Protein AF-A0A2T5K515-F1 (afdb_monomer)

pLDDT: mean 87.3, std 11.76, range [51.38, 97.56]

Foldseek 3Di:
DDQDFDDPVNVVVVCVVVVDDDDPVRVVVSRVVSVVVVVVVVQVVDPPRDDPDDDPVPPPDPVVVVVVVVVVVVVVVVVVD

Mean predicted aligned error: 10.63 Å

Secondary structure (DSSP, 8-state):
--S-PPPHHHHHHHHHHH-----HHHHHHHHHHHHHHHHHHHHHTSTTPPPSSS-GGGS--HHHHHHHHHHHHHHHHHHT-

Sequence (81 aa):
MGLAQIAFTELQAWQQCSGISLQPWETQILRRLSSDYIAENRRAEKPDCPPPYGNPELEFDREVVARKVTNALKALARAKR

Radius of gyration: 23.74 Å; Cα contacts (8 Å, |Δi|>4): 23; chains: 1; bounding box: 55×25×59 Å

Solvent-accessible surface area (backbone atoms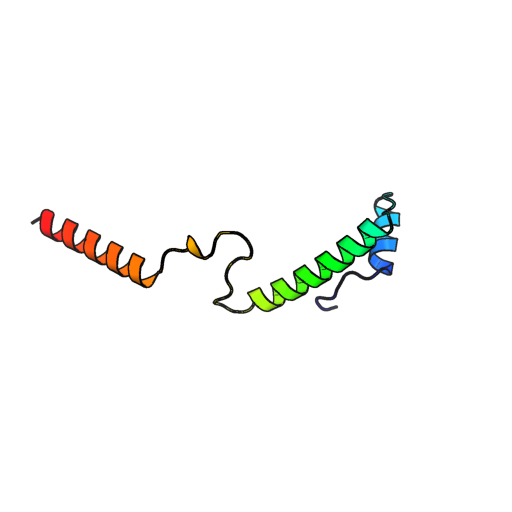 only — not comparable to full-atom values): 5034 Å² total; per-residue (Å²): 138,77,99,68,57,69,48,73,67,58,53,52,51,47,28,68,75,68,72,50,84,76,51,75,66,54,53,53,49,54,36,48,51,37,44,52,49,54,56,47,57,62,49,58,70,41,93,84,46,7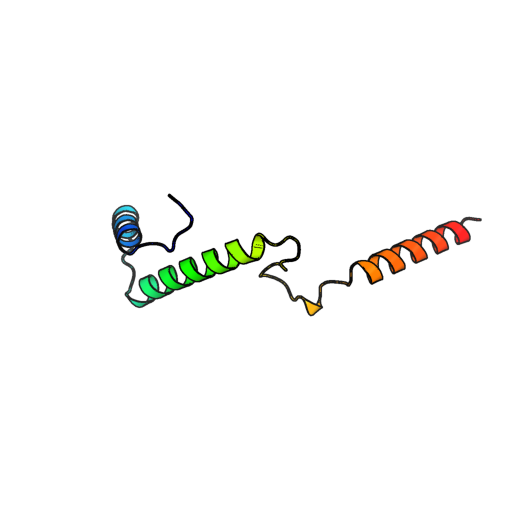6,69,98,68,78,60,77,89,72,57,73,56,62,68,62,49,52,52,50,54,54,51,52,54,54,51,54,61,57,75,76,109

Nearest PDB structures (foldseek):
  5x8t-assembly1_Z  TM=4.346E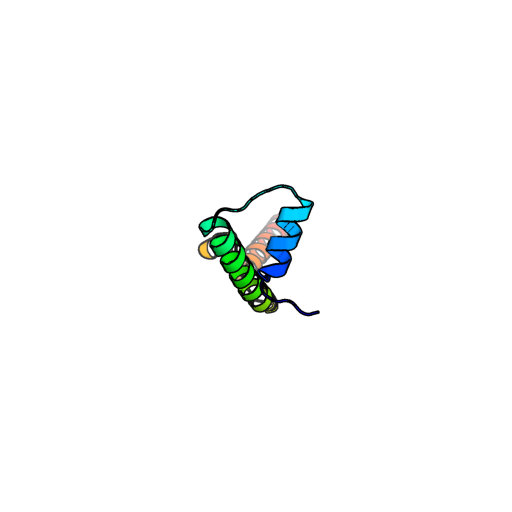-01  e=4.710E+00  Spinacia oleracea
  4wj3-assembly2_I  TM=4.589E-01  e=6.339E+00  Pseudomonas aeruginosa PAO1

Structure (mmCIF, N/CA/C/O backbone):
data_AF-A0A2T5K515-F1
#
_entry.id   AF-A0A2T5K515-F1
#
loop_
_atom_site.group_PDB
_atom_site.id
_atom_site.type_symbol
_atom_site.label_atom_id
_atom_site.label_alt_id
_atom_site.label_comp_id
_atom_site.label_asym_id
_atom_site.label_entity_id
_atom_site.label_seq_id
_atom_site.pdbx_PDB_ins_code
_atom_site.Cartn_x
_atom_site.Cartn_y
_atom_site.Cartn_z
_atom_site.occupancy
_atom_site.B_iso_or_equiv
_atom_site.auth_seq_id
_atom_site.auth_comp_id
_atom_site.auth_asym_id
_atom_site.auth_atom_id
_atom_site.pdbx_PDB_model_num
ATOM 1 N N . MET A 1 1 ? 0.779 -18.590 7.459 1.00 52.84 1 MET A N 1
ATOM 2 C CA . MET A 1 1 ? 0.077 -17.298 7.315 1.00 52.84 1 MET A CA 1
ATOM 3 C C . MET A 1 1 ? 0.489 -16.713 5.971 1.00 52.84 1 MET A C 1
ATOM 5 O O . MET A 1 1 ? 1.682 -16.539 5.771 1.00 52.84 1 MET A O 1
ATOM 9 N N . GLY A 1 2 ? -0.439 -16.562 5.021 1.00 76.94 2 GLY A N 1
ATOM 10 C CA . GLY A 1 2 ? -0.158 -16.024 3.680 1.00 76.94 2 GLY A CA 1
ATOM 11 C C . GLY A 1 2 ? -0.465 -14.529 3.583 1.00 76.94 2 GLY A C 1
ATOM 12 O O . GLY A 1 2 ? -1.049 -13.965 4.504 1.00 76.94 2 GLY A O 1
ATOM 13 N N . LEU A 1 3 ? -0.099 -13.899 2.464 1.00 85.12 3 LEU A N 1
ATOM 14 C CA . LEU A 1 3 ? -0.430 -12.499 2.176 1.00 85.12 3 LEU A CA 1
ATOM 15 C C . LEU A 1 3 ? -1.954 -12.313 2.101 1.00 85.12 3 LEU A C 1
ATOM 17 O O . LEU A 1 3 ? -2.596 -12.739 1.136 1.00 85.12 3 LEU A O 1
ATOM 21 N N . ALA A 1 4 ? -2.520 -11.683 3.128 1.00 91.12 4 ALA A N 1
ATOM 22 C CA . ALA A 1 4 ? -3.939 -11.381 3.258 1.00 91.12 4 ALA A CA 1
ATOM 23 C C . ALA A 1 4 ? -4.132 -9.934 3.714 1.00 91.12 4 ALA A C 1
ATOM 25 O O . ALA A 1 4 ? -3.234 -9.323 4.294 1.00 91.12 4 ALA A O 1
ATOM 26 N N . GLN A 1 5 ? -5.300 -9.378 3.394 1.00 94.00 5 GLN A N 1
ATOM 27 C CA . GLN A 1 5 ? -5.656 -8.020 3.784 1.00 94.00 5 GLN A CA 1
ATOM 28 C C . GLN A 1 5 ? -5.652 -7.913 5.310 1.00 94.00 5 GLN A C 1
ATOM 30 O O . GLN A 1 5 ? -6.160 -8.816 5.975 1.00 94.00 5 GLN A O 1
ATOM 35 N N . ILE A 1 6 ? -5.164 -6.790 5.839 1.00 94.50 6 ILE A N 1
ATOM 36 C CA . ILE A 1 6 ? -5.157 -6.528 7.280 1.00 94.50 6 ILE A CA 1
ATOM 37 C C . ILE A 1 6 ? -6.581 -6.676 7.838 1.00 94.50 6 ILE A C 1
ATOM 39 O O . ILE A 1 6 ? -7.547 -6.067 7.344 1.00 94.50 6 ILE A O 1
ATOM 43 N N . ALA A 1 7 ? -6.702 -7.504 8.871 1.00 94.56 7 ALA A N 1
ATOM 44 C CA . ALA A 1 7 ? -7.943 -7.768 9.574 1.00 94.56 7 ALA A CA 1
ATOM 45 C C . ALA A 1 7 ? -8.258 -6.660 10.588 1.00 94.56 7 ALA A C 1
ATOM 47 O O . ALA A 1 7 ? -7.377 -5.996 11.134 1.00 94.56 7 ALA A O 1
ATOM 48 N N . PHE A 1 8 ? -9.543 -6.484 10.904 1.00 94.81 8 PHE A N 1
ATOM 49 C CA . PHE A 1 8 ? -9.954 -5.517 11.927 1.00 94.81 8 PHE A CA 1
ATOM 50 C C . PHE A 1 8 ? -9.380 -5.834 13.313 1.00 94.81 8 PHE A C 1
ATOM 52 O O . PHE A 1 8 ? -9.082 -4.916 14.066 1.00 94.81 8 PHE A O 1
ATOM 59 N N . THR A 1 9 ? -9.191 -7.113 13.639 1.00 95.69 9 THR A N 1
ATOM 60 C CA . THR A 1 9 ? -8.578 -7.549 14.901 1.00 95.69 9 THR A CA 1
ATOM 61 C C . THR A 1 9 ? -7.109 -7.139 14.999 1.00 95.69 9 THR A C 1
ATOM 63 O O . THR A 1 9 ? -6.657 -6.744 16.069 1.00 95.69 9 THR A O 1
ATOM 66 N N . GLU A 1 10 ? -6.374 -7.171 13.886 1.00 94.94 10 GLU A N 1
ATOM 67 C CA . GLU A 1 10 ? -4.982 -6.714 13.820 1.00 94.94 10 GLU A CA 1
ATOM 68 C C . GLU A 1 10 ? -4.897 -5.195 13.974 1.00 94.94 10 GLU A C 1
ATOM 70 O O . GLU A 1 10 ? -4.069 -4.707 14.738 1.00 94.94 10 GLU A O 1
ATOM 75 N N . LEU A 1 11 ? -5.799 -4.445 13.326 1.00 95.88 11 LEU A N 1
ATOM 76 C CA . LEU A 1 11 ? -5.900 -2.995 13.524 1.00 95.88 11 LEU A CA 1
ATOM 77 C C . LEU A 1 11 ? -6.261 -2.657 14.970 1.00 95.88 11 LEU A C 1
ATOM 79 O O . LEU A 1 11 ? -5.658 -1.765 15.556 1.00 95.88 11 LEU A O 1
ATOM 83 N N . GLN A 1 12 ? -7.195 -3.389 15.577 1.00 96.06 12 GLN A N 1
ATOM 84 C CA . GLN A 1 12 ? -7.557 -3.198 16.978 1.00 96.06 12 GLN A CA 1
ATOM 85 C C . GLN A 1 12 ? -6.360 -3.430 17.908 1.00 96.06 12 GLN A C 1
ATOM 87 O O . GLN A 1 12 ? -6.098 -2.594 18.771 1.00 96.06 12 GLN A O 1
ATOM 92 N N . ALA A 1 13 ? -5.618 -4.524 17.717 1.00 96.88 13 ALA A N 1
ATOM 93 C CA . ALA A 1 13 ? -4.410 -4.809 18.487 1.00 96.88 13 ALA A CA 1
ATOM 94 C C . ALA A 1 13 ? -3.335 -3.731 18.267 1.00 96.88 13 ALA A C 1
ATOM 96 O O . ALA A 1 13 ? -2.729 -3.250 19.222 1.00 96.88 13 ALA A O 1
ATOM 97 N N . TRP A 1 14 ? -3.146 -3.281 17.025 1.00 96.19 14 TRP A N 1
ATOM 98 C CA . TRP A 1 14 ? -2.207 -2.210 16.704 1.00 96.19 14 TRP A CA 1
ATOM 99 C C . TRP A 1 14 ? -2.571 -0.890 17.391 1.00 96.19 14 TRP A C 1
ATOM 101 O O . TRP A 1 14 ? -1.689 -0.247 17.954 1.00 96.19 14 TRP A O 1
ATOM 111 N N . GLN A 1 15 ? -3.850 -0.500 17.419 1.00 97.19 15 GLN A N 1
ATOM 112 C CA . GLN A 1 15 ? -4.306 0.692 18.149 1.00 97.19 15 GLN A CA 1
ATOM 113 C C . GLN A 1 15 ? -4.026 0.579 19.653 1.00 97.19 15 GLN A C 1
ATOM 115 O O . GLN A 1 15 ? -3.594 1.544 20.277 1.00 97.19 15 GLN A O 1
ATOM 120 N N . GLN A 1 16 ? -4.225 -0.609 20.234 1.00 97.44 16 GLN A N 1
ATOM 121 C CA . GLN A 1 16 ? -3.933 -0.859 21.648 1.00 97.44 16 GLN A CA 1
ATOM 122 C C . GLN A 1 16 ? -2.436 -0.739 21.958 1.00 97.44 16 GLN A C 1
ATOM 124 O O . GLN A 1 16 ? -2.072 -0.160 22.976 1.00 97.44 16 GLN A O 1
ATOM 129 N N . CYS A 1 17 ? -1.568 -1.253 21.083 1.00 97.44 17 CYS A N 1
ATOM 130 C CA . CYS A 1 17 ? -0.119 -1.179 21.271 1.00 97.44 17 CYS A CA 1
ATOM 131 C C . CYS A 1 17 ? 0.461 0.211 20.972 1.00 97.44 17 CYS A C 1
ATOM 133 O O . CYS A 1 17 ? 1.417 0.624 21.622 1.00 97.44 17 CYS A O 1
ATOM 135 N N . SER A 1 18 ? -0.083 0.918 19.981 1.00 96.25 18 SER A N 1
ATOM 136 C CA . SER A 1 18 ? 0.410 2.233 19.545 1.00 96.25 18 SER A CA 1
ATOM 137 C C . SER A 1 18 ? -0.184 3.400 20.335 1.00 96.25 18 SER A C 1
ATOM 139 O O . SER A 1 18 ? 0.382 4.490 20.321 1.00 96.25 18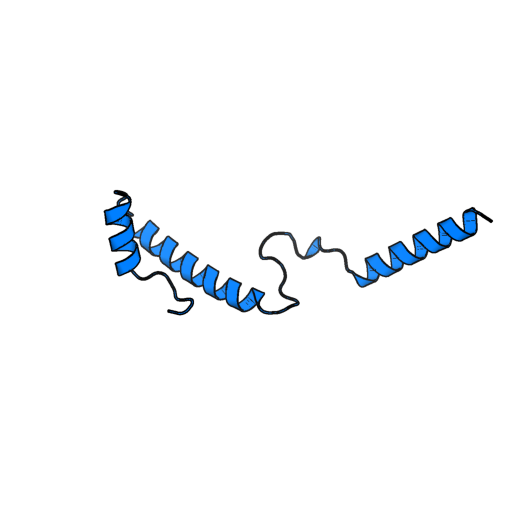 SER A O 1
ATOM 141 N N . GLY A 1 19 ? -1.325 3.196 21.001 1.00 95.88 19 GLY A N 1
ATOM 142 C CA . GLY A 1 19 ? -2.080 4.259 21.667 1.00 95.88 19 GLY A CA 1
ATOM 143 C C . GLY A 1 19 ? -2.789 5.213 20.700 1.00 95.88 19 GLY A C 1
ATOM 144 O O . GLY A 1 19 ? -3.328 6.230 21.134 1.00 95.88 19 GLY A O 1
ATOM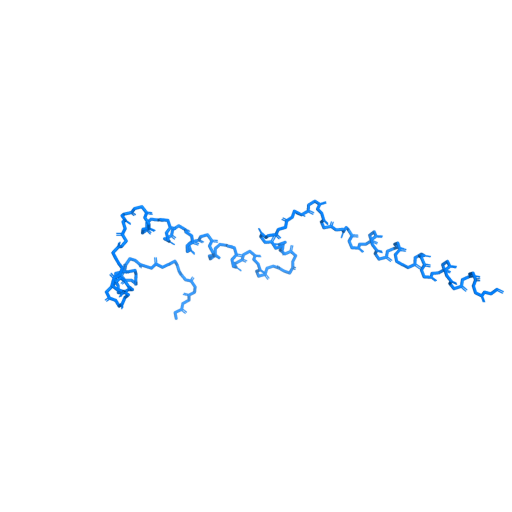 145 N N . ILE A 1 20 ? -2.798 4.909 19.399 1.00 96.44 20 ILE A N 1
ATOM 146 C CA . ILE A 1 20 ? -3.456 5.716 18.370 1.00 96.44 20 ILE A CA 1
ATOM 147 C C . ILE A 1 20 ? -4.877 5.187 18.168 1.00 96.44 20 ILE A C 1
ATOM 149 O O . ILE A 1 20 ? -5.068 4.007 17.887 1.00 96.44 20 ILE A O 1
ATOM 153 N N . SER A 1 21 ? -5.875 6.066 18.275 1.00 96.69 21 SER A N 1
ATOM 154 C CA . SER A 1 21 ? -7.264 5.746 17.930 1.00 96.69 21 SER A CA 1
ATOM 155 C C . SER A 1 21 ? -7.559 6.201 16.505 1.00 96.69 21 SER A C 1
ATOM 157 O O . SER A 1 21 ? -7.617 7.399 16.243 1.00 96.69 21 SER A O 1
ATOM 159 N N . LEU A 1 22 ? -7.790 5.250 15.605 1.00 96.38 22 LEU A N 1
ATOM 160 C CA . LEU A 1 22 ? -8.179 5.504 14.224 1.00 96.38 22 LEU A CA 1
ATOM 161 C C . LEU A 1 22 ? -9.648 5.920 14.155 1.00 96.38 22 LEU A C 1
ATOM 163 O O . LEU A 1 22 ? -10.529 5.343 14.799 1.00 96.38 22 LEU A O 1
ATOM 167 N N . GLN A 1 23 ? -9.931 6.893 13.304 1.00 97.44 23 GLN A N 1
ATOM 168 C CA . GLN A 1 23 ? -11.277 7.233 12.888 1.00 97.44 23 GLN A CA 1
ATOM 169 C C . GLN A 1 23 ? -11.834 6.149 11.944 1.00 97.44 23 GLN A C 1
ATOM 171 O O . GLN A 1 23 ? -11.078 5.404 11.303 1.00 97.44 23 GLN A O 1
ATOM 176 N N . PRO A 1 24 ? -13.169 6.050 11.799 1.00 95.56 24 PRO A N 1
ATOM 177 C CA . PRO A 1 24 ? -13.781 5.043 10.933 1.00 95.56 24 PRO A CA 1
ATOM 178 C C . PRO A 1 24 ? -13.262 5.080 9.488 1.00 95.56 24 PRO A C 1
ATOM 180 O O . PRO A 1 24 ? -13.001 4.029 8.902 1.00 95.56 24 PRO A O 1
ATOM 183 N N . TRP A 1 25 ? -13.054 6.277 8.927 1.00 97.00 25 TRP A N 1
ATOM 184 C CA . TRP A 1 25 ? -12.545 6.428 7.562 1.00 97.00 25 TRP A CA 1
ATOM 185 C C . TRP A 1 25 ? -11.075 6.004 7.437 1.00 97.00 25 TRP A C 1
ATOM 187 O O . TRP A 1 25 ? -10.708 5.408 6.429 1.00 97.00 25 TRP A O 1
ATOM 197 N N . GLU A 1 26 ? -10.246 6.234 8.460 1.00 97.50 26 GLU A N 1
ATOM 198 C CA . GLU A 1 26 ? -8.835 5.820 8.468 1.00 97.50 26 GLU A CA 1
ATOM 199 C C . GLU A 1 26 ? -8.734 4.299 8.456 1.00 97.50 26 GLU A C 1
ATOM 201 O O . GLU A 1 26 ? -7.994 3.719 7.665 1.00 97.50 26 GLU A O 1
ATOM 206 N N . THR A 1 27 ? -9.565 3.640 9.265 1.00 96.38 27 THR A N 1
ATOM 207 C CA . THR A 1 27 ? -9.658 2.177 9.294 1.00 96.38 27 THR A CA 1
ATOM 208 C C . THR A 1 27 ? -10.083 1.633 7.925 1.00 96.38 27 THR A C 1
ATOM 210 O O . THR A 1 27 ? -9.496 0.673 7.422 1.00 96.38 27 THR A O 1
ATOM 213 N N . GLN A 1 28 ? -11.078 2.256 7.285 1.00 96.38 28 GLN A N 1
ATOM 214 C CA . GLN A 1 28 ? -11.525 1.875 5.941 1.00 96.38 28 GLN A CA 1
ATOM 215 C C . GLN A 1 28 ? -10.432 2.077 4.883 1.00 96.38 28 GLN A C 1
ATOM 217 O O . GLN A 1 28 ? -10.220 1.189 4.055 1.00 96.38 28 GLN A O 1
ATOM 222 N N . ILE A 1 29 ? -9.715 3.204 4.922 1.00 97.56 29 ILE A N 1
ATOM 223 C CA . ILE A 1 29 ? -8.622 3.497 3.989 1.00 97.56 29 ILE A CA 1
ATOM 224 C C . ILE A 1 29 ? -7.458 2.529 4.182 1.00 97.56 29 ILE A C 1
ATOM 226 O O . ILE A 1 29 ? -6.994 1.960 3.198 1.00 97.56 29 ILE A O 1
ATOM 230 N N . LEU A 1 30 ? -7.024 2.268 5.416 1.00 96.88 30 LEU A N 1
ATOM 231 C CA . LEU A 1 30 ? -5.946 1.315 5.694 1.00 96.88 30 LEU A CA 1
ATOM 232 C C . LEU A 1 30 ? -6.281 -0.081 5.168 1.00 96.88 30 LEU A C 1
ATOM 234 O O . LEU A 1 30 ? -5.455 -0.723 4.518 1.00 96.88 30 LEU A O 1
ATOM 238 N N . ARG A 1 31 ? -7.521 -0.537 5.379 1.00 95.81 31 ARG A N 1
ATOM 239 C CA . ARG A 1 31 ? -7.973 -1.818 4.829 1.00 95.81 31 ARG A CA 1
ATOM 240 C C . ARG A 1 31 ? -7.987 -1.811 3.307 1.00 95.81 31 ARG A C 1
ATOM 242 O O . ARG A 1 31 ? -7.544 -2.789 2.704 1.00 95.81 31 ARG A O 1
ATOM 249 N N . ARG A 1 32 ? -8.473 -0.742 2.676 1.00 96.69 32 ARG A N 1
ATOM 250 C CA . ARG A 1 32 ? -8.460 -0.619 1.214 1.00 96.69 32 ARG A CA 1
ATOM 251 C C . ARG A 1 32 ? -7.031 -0.668 0.665 1.00 96.69 32 ARG A C 1
ATOM 253 O O . ARG A 1 32 ? -6.753 -1.509 -0.180 1.00 96.69 32 ARG A O 1
ATOM 260 N N . LEU A 1 33 ? -6.121 0.134 1.215 1.00 96.38 33 LEU A N 1
ATOM 261 C CA . LEU A 1 33 ? -4.714 0.173 0.805 1.00 96.38 33 LEU A CA 1
ATOM 262 C C . LEU A 1 33 ? -4.013 -1.172 0.999 1.00 96.38 33 LEU A C 1
ATOM 264 O O . LEU A 1 33 ? -3.219 -1.579 0.158 1.00 96.38 33 LEU A O 1
ATOM 268 N N . SER A 1 34 ? -4.337 -1.900 2.069 1.00 96.81 34 SER A N 1
ATOM 269 C CA . SER A 1 34 ? -3.830 -3.258 2.268 1.00 96.81 34 SER A CA 1
ATOM 270 C C . SER A 1 34 ? -4.284 -4.218 1.160 1.00 96.81 34 SER A C 1
ATOM 272 O O . SER A 1 34 ? -3.489 -5.029 0.687 1.00 96.81 34 SER A O 1
ATOM 274 N N . SER A 1 35 ? -5.536 -4.109 0.707 1.00 95.50 35 SER A N 1
ATOM 275 C CA . SER A 1 35 ? -6.034 -4.890 -0.432 1.00 95.50 35 SER A CA 1
ATOM 276 C C . SER A 1 35 ? -5.331 -4.499 -1.735 1.00 95.50 35 SER A C 1
ATOM 278 O O . SER A 1 35 ? -4.904 -5.377 -2.487 1.00 95.50 35 SER A O 1
ATOM 280 N N . ASP A 1 36 ? -5.183 -3.197 -1.984 1.00 94.44 36 ASP A N 1
ATOM 281 C CA . ASP A 1 36 ? -4.528 -2.668 -3.185 1.00 94.44 36 ASP A CA 1
ATOM 282 C C . ASP A 1 36 ? -3.057 -3.109 -3.251 1.00 94.44 36 ASP A C 1
ATOM 284 O O . ASP A 1 36 ? -2.587 -3.557 -4.299 1.00 94.44 36 ASP A O 1
ATOM 288 N N . TYR A 1 37 ? -2.358 -3.096 -2.112 1.00 93.56 37 TYR A N 1
ATOM 289 C CA . TYR A 1 37 ? -0.991 -3.601 -1.985 1.00 93.56 37 TYR A CA 1
ATOM 290 C C . TYR A 1 37 ? -0.881 -5.076 -2.376 1.00 93.56 37 TYR A C 1
ATOM 292 O O . TYR A 1 37 ? 0.001 -5.441 -3.145 1.00 93.56 37 TYR A O 1
ATOM 300 N N . ILE A 1 38 ? -1.785 -5.938 -1.903 1.00 94.50 38 ILE A N 1
ATOM 301 C CA . ILE A 1 38 ? -1.754 -7.371 -2.243 1.00 94.50 38 ILE A CA 1
ATOM 302 C C . ILE A 1 38 ? -2.018 -7.582 -3.734 1.00 94.50 38 ILE A C 1
ATOM 304 O O . ILE A 1 38 ? -1.387 -8.436 -4.361 1.00 94.50 38 ILE A O 1
ATOM 308 N N . ALA A 1 39 ? -2.946 -6.814 -4.306 1.00 92.25 39 ALA A N 1
ATOM 309 C CA . ALA A 1 39 ? -3.242 -6.872 -5.730 1.00 92.25 39 ALA A CA 1
ATOM 310 C C . ALA A 1 39 ? -2.038 -6.442 -6.582 1.00 92.25 39 ALA A C 1
ATOM 312 O O . ALA A 1 39 ? -1.761 -7.076 -7.599 1.00 92.25 39 ALA A O 1
ATOM 313 N N . GLU A 1 40 ? -1.320 -5.389 -6.183 1.00 91.81 40 GLU A N 1
ATOM 314 C CA . GLU A 1 40 ? -0.080 -4.966 -6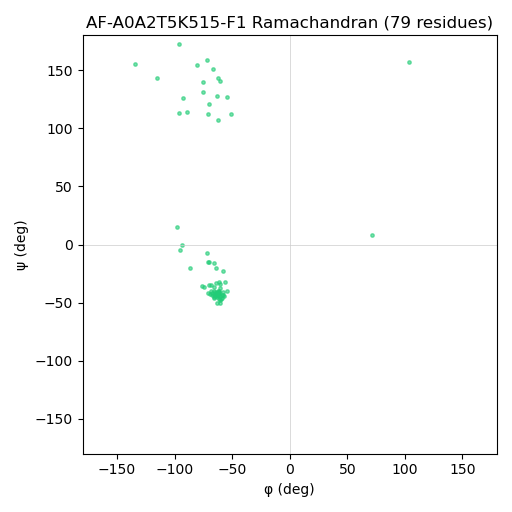.844 1.00 91.81 40 GLU A CA 1
ATOM 315 C C . GLU A 1 40 ? 1.043 -5.984 -6.642 1.00 91.81 40 GLU A C 1
ATOM 317 O O . GLU A 1 40 ? 1.694 -6.367 -7.604 1.00 91.81 40 GLU A O 1
ATOM 322 N N . ASN A 1 41 ? 1.213 -6.514 -5.429 1.00 92.06 41 ASN A N 1
ATOM 323 C CA . ASN A 1 41 ? 2.247 -7.501 -5.131 1.00 92.06 41 ASN A CA 1
ATOM 324 C C . ASN A 1 41 ? 2.120 -8.747 -6.021 1.00 92.06 41 ASN A C 1
ATOM 326 O O . ASN A 1 41 ? 3.111 -9.224 -6.557 1.00 92.06 41 ASN A O 1
ATOM 330 N N . ARG A 1 42 ? 0.890 -9.225 -6.256 1.00 92.12 42 ARG A N 1
ATOM 331 C CA . ARG A 1 42 ? 0.625 -10.327 -7.198 1.00 92.12 42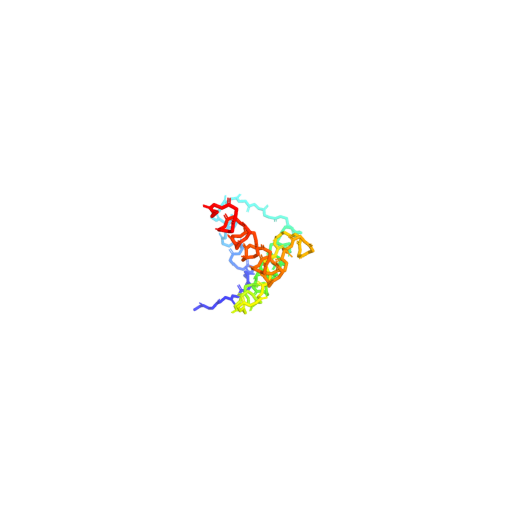 ARG A CA 1
ATOM 332 C C . ARG A 1 42 ? 0.871 -9.942 -8.657 1.00 92.12 42 ARG A C 1
ATOM 334 O O . ARG A 1 42 ? 1.275 -10.784 -9.450 1.00 92.12 42 ARG A O 1
ATOM 341 N N . ARG A 1 43 ? 0.592 -8.694 -9.050 1.00 89.38 43 ARG A N 1
ATOM 342 C CA . ARG A 1 43 ? 0.884 -8.213 -10.413 1.00 89.38 43 ARG A CA 1
ATOM 343 C C . ARG A 1 43 ? 2.391 -8.143 -10.655 1.00 89.38 43 ARG A C 1
ATOM 345 O O . ARG A 1 43 ? 2.842 -8.615 -11.697 1.00 89.38 43 ARG A O 1
ATOM 352 N N . ALA A 1 44 ? 3.136 -7.660 -9.665 1.00 90.00 44 ALA A N 1
ATOM 353 C CA . ALA A 1 44 ? 4.586 -7.515 -9.679 1.00 90.00 44 ALA A CA 1
ATOM 354 C C . ALA A 1 44 ? 5.358 -8.847 -9.742 1.00 90.00 44 ALA A C 1
ATOM 356 O O . ALA A 1 44 ? 6.533 -8.846 -10.090 1.00 90.00 44 ALA A O 1
ATOM 357 N N . GLU A 1 45 ? 4.720 -9.990 -9.466 1.00 90.69 45 GLU A N 1
ATOM 358 C CA . GLU A 1 45 ? 5.329 -11.314 -9.684 1.00 90.69 45 GLU A CA 1
ATOM 359 C C . GLU A 1 45 ? 5.618 -11.594 -11.170 1.00 90.69 45 GLU A C 1
ATOM 361 O O . GLU A 1 45 ? 6.444 -12.449 -11.495 1.00 90.69 45 GLU A O 1
ATOM 366 N N . LYS A 1 46 ? 4.953 -10.882 -12.093 1.00 89.88 46 LYS A N 1
ATOM 367 C CA . LYS A 1 46 ? 5.229 -10.999 -13.527 1.00 89.88 46 LYS A CA 1
ATOM 368 C C . LYS A 1 46 ? 6.542 -10.280 -13.874 1.00 89.88 46 LYS A C 1
ATOM 370 O O . LYS A 1 46 ? 6.665 -9.103 -13.543 1.00 89.88 46 LYS A O 1
ATOM 375 N N . PRO A 1 47 ? 7.466 -10.916 -14.624 1.00 82.81 47 PRO A N 1
ATOM 376 C CA . PRO A 1 47 ? 8.743 -10.301 -15.010 1.00 82.81 47 PRO A CA 1
ATOM 377 C C . PRO A 1 47 ? 8.608 -8.970 -15.761 1.00 82.81 47 PRO A C 1
ATOM 379 O O . PRO A 1 47 ? 9.451 -8.093 -15.606 1.00 82.81 47 PRO A O 1
ATOM 382 N N . ASP A 1 48 ? 7.534 -8.823 -16.540 1.00 84.56 48 ASP A N 1
ATOM 383 C CA . ASP A 1 48 ? 7.260 -7.635 -17.355 1.00 84.56 48 ASP A CA 1
ATOM 384 C C . ASP A 1 48 ? 6.285 -6.655 -16.676 1.00 84.56 48 ASP A C 1
ATOM 386 O O . ASP A 1 48 ? 5.696 -5.803 -17.341 1.00 84.56 48 ASP A O 1
ATOM 390 N N . CYS A 1 49 ? 6.040 -6.788 -15.366 1.00 83.94 49 CYS A N 1
ATOM 391 C CA . CYS A 1 49 ? 5.184 -5.843 -14.656 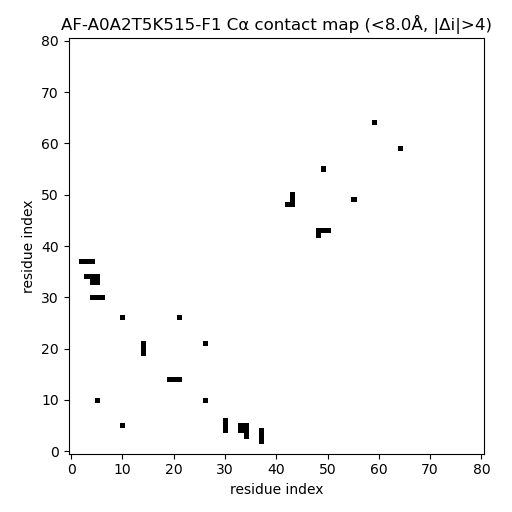1.00 83.94 49 CYS A CA 1
ATOM 392 C C . CYS A 1 49 ? 5.897 -4.487 -14.531 1.00 83.94 49 CYS A C 1
ATOM 394 O O . CYS A 1 49 ? 6.969 -4.427 -13.921 1.00 83.94 49 CYS A O 1
ATOM 396 N N . PRO A 1 50 ? 5.317 -3.394 -15.057 1.00 80.94 50 PRO A N 1
ATOM 397 C CA . PRO A 1 50 ? 5.905 -2.077 -14.889 1.00 80.94 50 PRO A CA 1
ATOM 398 C C . PRO A 1 50 ? 5.851 -1.655 -13.412 1.00 80.94 50 PRO A C 1
ATOM 400 O O . PRO A 1 50 ? 4.942 -2.071 -12.681 1.00 80.94 50 PRO A O 1
ATOM 403 N N . PRO A 1 51 ? 6.802 -0.825 -12.953 1.00 80.25 51 PRO A N 1
ATOM 404 C CA . PRO A 1 51 ? 6.757 -0.276 -11.608 1.00 80.25 51 PRO A CA 1
ATOM 405 C C . PRO A 1 51 ? 5.504 0.606 -11.430 1.00 80.25 51 PRO A C 1
ATOM 407 O O . PRO A 1 51 ? 5.129 1.339 -12.346 1.00 80.25 51 PRO A O 1
ATOM 410 N N . PRO A 1 52 ? 4.862 0.598 -10.246 1.00 77.25 52 PRO A N 1
ATOM 411 C CA . PRO A 1 52 ? 3.669 1.412 -9.978 1.00 77.25 52 PRO A CA 1
ATOM 412 C C . PRO A 1 52 ? 3.979 2.915 -9.855 1.00 77.25 52 PRO A C 1
ATOM 414 O O . PRO A 1 52 ? 3.072 3.736 -9.732 1.00 77.25 52 PRO A O 1
ATOM 417 N N . TYR A 1 53 ? 5.263 3.275 -9.857 1.00 78.00 53 TYR A N 1
ATOM 418 C CA . TYR A 1 53 ? 5.780 4.635 -9.846 1.00 78.00 53 TYR A CA 1
ATOM 419 C C . TYR A 1 53 ? 6.536 4.907 -11.151 1.00 78.00 53 TYR A C 1
ATOM 421 O O . TYR A 1 53 ? 7.264 4.054 -11.651 1.00 78.00 53 TYR A O 1
ATOM 429 N N . GLY A 1 54 ? 6.413 6.129 -11.667 1.00 68.25 54 GLY A N 1
ATOM 430 C CA . GLY A 1 54 ? 6.995 6.527 -12.950 1.00 68.25 54 GLY A CA 1
ATOM 431 C C . GLY A 1 54 ? 5.947 6.609 -14.058 1.00 68.25 54 GLY A C 1
ATOM 432 O O . GLY A 1 54 ? 4.869 6.031 -13.958 1.00 68.25 54 GLY A O 1
ATOM 433 N N . ASN A 1 55 ? 6.241 7.394 -15.096 1.00 65.12 55 ASN A N 1
ATOM 434 C CA . ASN A 1 55 ? 5.385 7.464 -16.274 1.00 65.12 55 ASN A CA 1
ATOM 435 C C . ASN A 1 55 ? 5.850 6.375 -17.258 1.00 65.12 55 ASN A C 1
ATOM 437 O O . ASN A 1 55 ? 6.972 6.498 -17.753 1.00 65.12 55 ASN A O 1
ATOM 441 N N . PRO A 1 56 ? 5.049 5.334 -17.553 1.00 61.72 56 PRO A N 1
ATOM 442 C CA . PRO A 1 56 ? 5.427 4.306 -18.526 1.00 61.72 56 PRO A CA 1
ATOM 443 C C . PRO A 1 56 ? 5.712 4.893 -19.918 1.00 61.72 56 PRO A C 1
ATOM 445 O O . PRO A 1 56 ? 6.495 4.337 -20.676 1.00 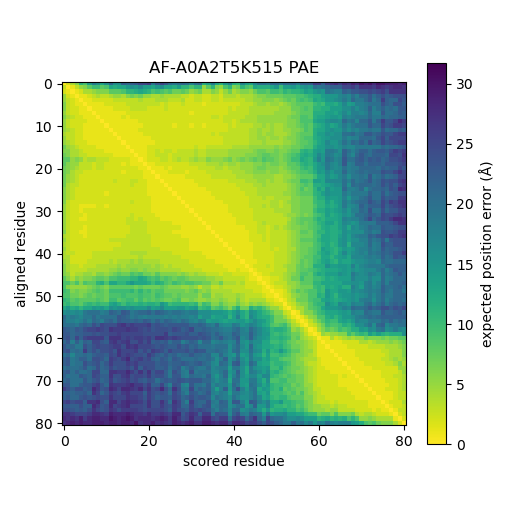61.72 56 PRO A O 1
ATOM 448 N N . GLU A 1 57 ? 5.171 6.073 -20.235 1.00 61.44 57 GLU A N 1
ATOM 449 C CA . GLU A 1 57 ? 5.473 6.803 -21.475 1.00 61.44 57 GLU A CA 1
ATOM 450 C C . GLU A 1 57 ? 6.892 7.410 -21.509 1.00 61.44 57 GLU A C 1
ATOM 452 O O . GLU A 1 57 ? 7.378 7.793 -22.573 1.00 61.44 57 GLU A O 1
ATOM 457 N N . LEU A 1 58 ? 7.572 7.503 -20.359 1.00 59.03 58 LEU A N 1
ATOM 458 C CA . LEU A 1 58 ? 8.972 7.932 -20.238 1.00 59.03 58 LEU A CA 1
ATOM 459 C C . LEU A 1 58 ? 9.952 6.749 -20.190 1.00 59.03 58 LEU A C 1
ATOM 461 O O . LEU A 1 58 ? 11.167 6.973 -20.178 1.00 59.03 58 LEU A O 1
ATOM 465 N N . GLU A 1 59 ? 9.470 5.501 -20.169 1.00 60.91 59 GLU A N 1
ATOM 466 C CA . GLU A 1 59 ? 10.343 4.340 -20.321 1.00 60.91 59 GLU A CA 1
ATOM 467 C C . GLU A 1 59 ? 10.833 4.266 -21.766 1.00 60.91 59 GLU A C 1
ATOM 469 O O . GLU A 1 59 ? 10.081 4.040 -22.714 1.00 60.91 59 GLU A O 1
ATOM 474 N N . PHE A 1 60 ? 12.133 4.486 -21.955 1.00 63.91 60 PHE A N 1
ATOM 475 C CA . PHE A 1 60 ? 12.735 4.346 -23.268 1.00 63.91 60 PHE A CA 1
ATOM 476 C C . PHE A 1 60 ? 12.613 2.897 -23.748 1.00 63.91 60 PHE A C 1
ATOM 478 O O . PHE A 1 60 ? 13.072 1.974 -23.073 1.00 63.91 60 PHE A O 1
ATOM 485 N N . ASP A 1 61 ? 12.074 2.718 -24.954 1.00 73.50 61 ASP A N 1
ATOM 486 C CA . ASP A 1 61 ? 12.066 1.435 -25.654 1.00 73.50 61 ASP A CA 1
ATOM 487 C C . ASP A 1 61 ? 13.489 0.850 -25.678 1.00 73.50 61 ASP A C 1
ATOM 489 O O . ASP A 1 61 ? 14.410 1.393 -26.304 1.00 73.50 61 ASP A O 1
ATOM 493 N N . ARG A 1 62 ? 13.669 -0.263 -24.959 1.00 74.38 62 ARG A N 1
ATOM 494 C CA . ARG A 1 62 ? 14.972 -0.901 -24.752 1.00 74.38 62 ARG A CA 1
ATOM 495 C C . ARG A 1 62 ? 15.617 -1.338 -26.061 1.00 74.38 62 ARG A C 1
ATOM 497 O O . ARG A 1 62 ? 16.838 -1.238 -26.175 1.00 74.38 62 ARG A O 1
ATOM 504 N N . GLU A 1 63 ? 14.843 -1.771 -27.055 1.00 77.62 63 GLU A N 1
ATOM 505 C CA . GLU A 1 63 ? 15.395 -2.151 -28.356 1.00 77.62 63 GLU A CA 1
ATOM 506 C C . GLU A 1 63 ? 15.881 -0.924 -29.125 1.00 77.62 63 GLU A C 1
ATOM 508 O O . GLU A 1 63 ? 16.973 -0.921 -29.710 1.00 77.62 63 GLU A O 1
ATOM 513 N N . VAL A 1 64 ? 15.105 0.162 -29.088 1.00 77.56 64 VAL A N 1
ATOM 514 C CA . VAL A 1 64 ? 15.499 1.436 -29.700 1.00 77.56 64 VAL A CA 1
ATOM 515 C C . VAL A 1 64 ? 16.757 1.988 -29.031 1.00 77.56 64 VAL A C 1
ATOM 517 O O . VAL A 1 64 ? 17.672 2.426 -29.738 1.00 77.56 64 VAL A O 1
ATOM 520 N N . VAL A 1 65 ? 16.843 1.938 -27.699 1.00 82.19 65 VAL A N 1
ATOM 521 C CA . VAL A 1 65 ? 18.029 2.361 -26.940 1.00 82.19 65 VAL A CA 1
ATOM 522 C C . VAL A 1 65 ? 19.229 1.488 -27.279 1.00 82.19 65 VAL A C 1
ATOM 524 O O . VAL A 1 65 ? 20.274 2.027 -27.645 1.00 82.19 65 VAL A O 1
ATOM 527 N N . ALA A 1 66 ? 19.092 0.161 -27.243 1.00 87.75 66 ALA A N 1
ATOM 528 C CA . ALA A 1 66 ? 20.180 -0.765 -27.553 1.00 87.75 66 ALA A CA 1
ATOM 529 C C . ALA A 1 66 ? 20.746 -0.522 -28.961 1.00 87.75 66 ALA A C 1
ATOM 531 O O . ALA A 1 66 ? 21.965 -0.423 -29.153 1.00 87.75 66 ALA A O 1
ATOM 532 N N . ARG A 1 67 ? 19.863 -0.335 -29.949 1.00 88.06 67 ARG A N 1
ATOM 533 C CA . ARG A 1 67 ? 20.243 -0.004 -31.327 1.00 88.06 67 ARG A CA 1
ATOM 534 C C . ARG A 1 67 ? 20.960 1.344 -31.422 1.00 88.06 67 ARG A C 1
ATOM 536 O O . ARG A 1 67 ? 21.993 1.429 -32.089 1.00 88.06 67 ARG A O 1
ATOM 543 N N . LYS A 1 68 ? 20.459 2.387 -30.748 1.00 87.88 68 LYS A N 1
ATOM 544 C CA . LYS A 1 68 ? 21.104 3.715 -30.717 1.00 87.88 68 LYS A CA 1
ATOM 545 C C . LYS A 1 68 ? 22.497 3.652 -30.087 1.00 87.88 68 LYS A C 1
ATOM 547 O O . LYS A 1 68 ? 23.446 4.148 -30.692 1.00 87.88 68 LYS A O 1
ATOM 552 N N . VAL A 1 69 ? 22.639 2.988 -28.938 1.00 92.88 69 VAL A N 1
ATOM 553 C CA . VAL A 1 69 ? 23.927 2.799 -28.245 1.00 92.88 69 VAL A CA 1
ATOM 554 C C . VAL A 1 69 ? 24.921 2.053 -29.136 1.00 92.88 69 VAL A C 1
ATOM 556 O O . VAL A 1 69 ? 26.049 2.507 -29.326 1.00 92.88 69 VAL A O 1
ATOM 559 N N . THR A 1 70 ? 24.489 0.954 -29.760 1.00 93.69 70 THR A N 1
ATOM 560 C CA . THR A 1 70 ? 25.334 0.160 -30.666 1.00 93.69 70 THR A CA 1
ATOM 561 C C . THR A 1 70 ? 25.842 0.994 -31.843 1.00 93.69 70 THR A C 1
ATOM 563 O O . THR A 1 70 ? 27.017 0.919 -32.207 1.00 93.69 70 THR A O 1
ATOM 566 N N . ASN A 1 71 ? 24.973 1.807 -32.444 1.00 93.00 71 ASN A N 1
ATOM 567 C CA . ASN A 1 71 ? 25.343 2.657 -33.572 1.00 93.00 71 ASN A CA 1
ATOM 568 C C . ASN A 1 71 ? 26.306 3.779 -33.161 1.00 93.00 71 ASN A C 1
ATOM 570 O O . ASN A 1 71 ? 27.272 4.032 -33.880 1.00 93.00 71 ASN A O 1
ATOM 574 N N . ALA A 1 72 ? 26.094 4.400 -31.997 1.00 91.75 72 ALA A N 1
ATOM 575 C CA . ALA A 1 72 ? 26.990 5.427 -31.470 1.00 91.75 72 ALA A CA 1
ATOM 576 C C . ALA A 1 72 ? 28.403 4.876 -31.209 1.00 91.75 72 ALA A C 1
ATOM 578 O O . ALA A 1 72 ? 29.393 5.474 -31.632 1.00 91.75 72 ALA A O 1
ATOM 579 N N . LEU A 1 73 ? 28.508 3.689 -30.600 1.00 93.62 73 LEU A N 1
ATOM 580 C CA . LEU A 1 73 ? 29.794 3.022 -30.367 1.00 93.62 73 LEU A CA 1
ATOM 581 C C . LEU A 1 73 ? 30.511 2.666 -31.679 1.00 93.62 73 LEU A C 1
ATOM 583 O O . LEU A 1 73 ? 31.716 2.885 -31.806 1.00 93.62 73 LEU A O 1
ATOM 587 N N . LYS A 1 74 ? 29.777 2.175 -32.688 1.00 92.19 74 LYS A N 1
ATOM 588 C CA . LYS A 1 74 ? 30.334 1.902 -34.027 1.00 92.19 74 LYS A CA 1
ATOM 589 C C . LYS A 1 74 ? 30.867 3.167 -34.704 1.00 92.19 74 LYS A C 1
ATOM 591 O O . LYS A 1 74 ? 31.915 3.110 -35.346 1.00 92.19 74 LYS A O 1
ATOM 596 N N . ALA A 1 75 ? 30.161 4.290 -34.577 1.00 91.31 75 ALA A N 1
ATOM 597 C CA . ALA A 1 75 ? 30.588 5.568 -35.143 1.00 91.31 75 ALA A CA 1
ATOM 598 C C . ALA A 1 75 ? 31.889 6.068 -34.493 1.00 91.31 75 ALA A C 1
ATOM 600 O O . ALA A 1 75 ? 32.822 6.434 -35.205 1.00 91.31 75 ALA A O 1
ATOM 601 N N . LEU A 1 76 ? 31.998 5.983 -33.162 1.00 91.06 76 LEU A N 1
ATOM 602 C CA . LEU A 1 76 ? 33.225 6.323 -32.430 1.00 91.06 76 LEU A CA 1
ATOM 603 C C . LEU A 1 76 ? 34.413 5.437 -32.830 1.00 91.06 76 LEU A C 1
ATOM 605 O O . LEU A 1 76 ? 35.518 5.937 -33.028 1.00 91.06 76 LEU A O 1
ATOM 609 N N . ALA A 1 77 ? 34.192 4.131 -33.001 1.00 91.12 77 ALA A N 1
ATOM 610 C CA . ALA A 1 77 ? 35.239 3.210 -33.440 1.00 91.12 77 ALA A CA 1
ATOM 611 C C . ALA A 1 77 ? 35.757 3.523 -34.857 1.00 91.12 77 ALA A C 1
ATOM 613 O O . ALA A 1 77 ? 36.939 3.327 -35.133 1.00 91.12 77 ALA A O 1
ATOM 614 N N . ARG A 1 78 ? 34.891 4.021 -35.752 1.00 85.88 78 ARG A N 1
ATOM 615 C CA . ARG A 1 78 ? 35.283 4.461 -37.102 1.00 85.88 78 ARG A CA 1
ATOM 616 C C . ARG A 1 78 ? 36.017 5.798 -37.099 1.00 85.88 78 ARG A C 1
ATOM 618 O O . ARG A 1 78 ? 36.942 5.944 -37.877 1.00 85.88 78 ARG A O 1
ATOM 625 N N . ALA A 1 79 ? 35.637 6.731 -36.228 1.00 80.31 79 ALA A N 1
ATOM 626 C CA . ALA A 1 79 ? 36.270 8.048 -36.130 1.00 80.31 79 ALA A CA 1
ATOM 627 C C . ALA A 1 79 ? 37.702 8.014 -35.555 1.00 80.31 79 ALA A C 1
ATOM 629 O O . ALA A 1 79 ? 38.424 8.999 -35.658 1.00 80.31 79 ALA A O 1
ATOM 630 N N . LYS A 1 80 ? 38.106 6.900 -34.926 1.00 66.12 80 LYS A N 1
ATOM 631 C CA . LYS A 1 80 ? 39.450 6.693 -34.359 1.00 66.12 80 LYS A CA 1
ATOM 632 C C . LYS A 1 80 ? 40.429 5.997 -35.328 1.00 66.12 80 LYS A C 1
ATOM 634 O O . LYS A 1 80 ? 41.569 5.746 -34.944 1.00 66.12 80 LYS A O 1
ATOM 639 N N . ARG A 1 81 ? 39.989 5.644 -36.539 1.00 51.38 81 ARG A N 1
ATOM 640 C CA . ARG A 1 81 ? 40.839 5.151 -37.637 1.00 51.38 81 ARG A CA 1
ATOM 641 C C . ARG A 1 81 ? 41.117 6.274 -38.620 1.00 51.38 81 ARG A C 1
ATOM 643 O O . ARG A 1 81 ? 42.239 6.264 -39.162 1.00 51.38 81 ARG A O 1
#